Protein AF-A0A938GFX6-F1 (afdb_monomer_lite)

Sequence (170 aa):
MKNITTLAMAAVLGLALCSSANAQGRPGGARGQRPGNIQPPAGAPQHPTDAAPAVGHLTEAYAKVAPFDANKDGQLDATEKEALAKAIVEGTVQAPAHRTPPAGVTLSAEQILGRIAGMYSRVAPYDANHDGVLDETEQAALKSAIENGELPRPGGPRGQRPAGAGGPRR

Secondary structure (DSSP, 8-state):
-----------------------------------------TT-------SHHHHHHHHHHHHHHGGG-SS-SSS--HHHHHHHHHHHHHTSSPPPTT-PPSTT-PPPHHHHHHHHHHHHHHHGGG-SS-SSS--HHHHHHHHHHHHTTSSPPTT--S----TT------

Radius of gyration: 22.43 Å; chains: 1; bounding box: 51×75×41 Å

Foldseek 3Di:
DDDDDDDDDDDDDDDDDDDDDDDDDDDDDDDDDDPDPPPPPPPPPPPLPQCVVVLVLLQVLQLLLLVLPVVLPLAHDPNSLVVVLVCVVVVVRDQRPLDDDDPPDDDDSVNSSVVSRVSSSVLSVLPVVSPSGRDPNSSVVVSVCVSVCVDPRPDDPPDDDPPPPPDDDD

Structure (mmCIF, N/CA/C/O backbone):
data_AF-A0A938GFX6-F1
#
_entry.id   AF-A0A938GFX6-F1
#
loop_
_atom_site.group_PDB
_atom_site.id
_atom_site.type_symbol
_atom_site.label_atom_id
_atom_site.label_alt_id
_atom_site.label_comp_id
_atom_site.label_asym_id
_atom_site.label_entity_id
_atom_site.label_seq_id
_atom_site.pdbx_PDB_ins_code
_atom_site.Cartn_x
_atom_site.Cartn_y
_atom_site.Cartn_z
_atom_site.occupancy
_atom_site.B_iso_or_equiv
_atom_site.auth_seq_id
_atom_site.auth_comp_id
_atom_site.auth_asym_id
_atom_site.auth_atom_id
_atom_site.pdbx_PDB_model_num
ATOM 1 N N . MET A 1 1 ? -21.699 27.248 -7.381 1.00 35.62 1 MET A N 1
ATOM 2 C CA . MET A 1 1 ? -22.321 26.863 -8.665 1.00 35.62 1 MET A CA 1
ATOM 3 C C . MET A 1 1 ? -22.260 25.350 -8.765 1.00 35.62 1 MET A C 1
ATOM 5 O O . MET A 1 1 ? -21.287 24.781 -8.298 1.00 35.62 1 MET A O 1
ATOM 9 N N . LYS A 1 2 ? -23.359 24.777 -9.264 1.00 49.62 2 LYS A N 1
ATOM 10 C CA . LYS A 1 2 ? -23.669 23.386 -9.646 1.00 49.62 2 LYS A CA 1
ATOM 11 C C . LYS A 1 2 ? -22.397 22.602 -10.065 1.00 49.62 2 LYS A C 1
ATOM 13 O O . LYS A 1 2 ? -21.496 23.206 -10.632 1.00 49.62 2 LYS A O 1
ATOM 18 N N . ASN A 1 3 ? -22.235 21.307 -9.779 1.00 47.06 3 ASN A N 1
ATOM 19 C CA . ASN A 1 3 ? -22.993 20.221 -10.411 1.00 47.06 3 ASN A CA 1
ATOM 20 C C . ASN A 1 3 ? -23.005 18.955 -9.536 1.00 47.06 3 ASN A C 1
ATOM 22 O O . ASN A 1 3 ? -21.959 18.424 -9.178 1.00 47.06 3 ASN A O 1
ATOM 26 N N . ILE A 1 4 ? -24.212 18.473 -9.251 1.00 46.50 4 ILE A N 1
ATOM 27 C CA . ILE A 1 4 ? -24.511 17.152 -8.702 1.00 46.50 4 ILE A CA 1
ATOM 28 C C . ILE A 1 4 ? -24.718 16.253 -9.923 1.00 46.50 4 ILE A C 1
ATOM 30 O O . ILE A 1 4 ? -25.663 16.486 -10.676 1.00 46.50 4 ILE A O 1
ATOM 34 N N . THR A 1 5 ? -23.851 15.265 -10.140 1.00 56.38 5 THR A N 1
ATOM 35 C CA . THR A 1 5 ? -24.051 14.256 -11.191 1.00 56.38 5 THR A CA 1
ATOM 36 C C . THR A 1 5 ? -24.347 12.922 -10.527 1.00 56.38 5 THR A C 1
ATOM 38 O O . THR A 1 5 ? -23.470 12.107 -10.269 1.00 56.38 5 THR A O 1
ATOM 41 N N . THR A 1 6 ? -25.622 12.741 -10.204 1.00 46.31 6 THR A N 1
ATOM 42 C CA . THR A 1 6 ? -26.225 11.461 -9.847 1.00 46.31 6 THR A CA 1
ATOM 43 C C . THR A 1 6 ? -26.275 10.595 -11.103 1.00 46.31 6 THR A C 1
ATOM 45 O O . THR A 1 6 ? -26.999 10.931 -12.039 1.00 46.31 6 THR A O 1
ATOM 48 N N . LEU A 1 7 ? -25.544 9.481 -11.130 1.00 49.25 7 LEU A N 1
ATOM 49 C CA . LEU A 1 7 ? -25.765 8.432 -12.121 1.00 49.25 7 LEU A CA 1
ATOM 50 C C . LEU A 1 7 ? -26.108 7.134 -11.393 1.00 49.25 7 LEU A C 1
ATOM 52 O O . LEU A 1 7 ? -25.250 6.424 -10.881 1.00 49.25 7 LEU A O 1
ATOM 56 N N . ALA A 1 8 ? -27.409 6.868 -11.324 1.00 45.00 8 ALA A N 1
ATOM 57 C CA . ALA A 1 8 ? -27.937 5.557 -11.007 1.00 45.00 8 ALA A CA 1
ATOM 58 C C . ALA A 1 8 ? -27.739 4.652 -12.229 1.00 45.00 8 ALA A C 1
ATOM 60 O O . ALA A 1 8 ? -28.220 4.970 -13.317 1.00 45.00 8 ALA A O 1
ATOM 61 N N . MET A 1 9 ? -27.067 3.519 -12.045 1.00 46.03 9 MET A N 1
ATOM 62 C CA . MET A 1 9 ? -27.104 2.400 -12.982 1.00 46.03 9 MET A CA 1
ATOM 63 C C . MET A 1 9 ? -27.523 1.154 -12.212 1.00 46.03 9 MET A C 1
ATOM 65 O O . MET A 1 9 ? -26.892 0.739 -11.243 1.00 46.03 9 MET A O 1
ATOM 69 N N . ALA A 1 10 ? -28.670 0.635 -12.629 1.00 43.28 10 ALA A N 1
ATOM 70 C CA . ALA A 1 10 ? -29.316 -0.555 -12.122 1.00 43.28 10 ALA A CA 1
ATOM 71 C C . ALA A 1 10 ? -28.844 -1.806 -12.876 1.00 43.28 10 ALA A C 1
ATOM 73 O O . ALA A 1 10 ? -28.460 -1.718 -14.040 1.00 43.28 10 ALA A O 1
ATOM 74 N N . ALA A 1 11 ? -29.050 -2.956 -12.222 1.00 43.56 11 ALA A N 1
ATOM 75 C CA . ALA A 1 11 ? -28.996 -4.327 -12.744 1.00 43.56 11 ALA A CA 1
ATOM 76 C C . ALA A 1 11 ? -27.573 -4.838 -13.068 1.00 43.56 11 ALA A C 1
ATOM 78 O O . ALA A 1 11 ? -26.751 -4.138 -13.633 1.00 43.56 11 ALA A O 1
ATOM 79 N N . VAL A 1 12 ? -27.185 -6.066 -12.720 1.00 48.62 12 VAL A N 1
ATOM 80 C CA . VAL A 1 12 ? -27.866 -7.324 -13.044 1.00 48.62 12 VAL A CA 1
ATOM 81 C C . VAL A 1 12 ? -27.578 -8.384 -11.977 1.00 48.62 12 VAL A C 1
ATOM 83 O O . VAL A 1 12 ? -26.441 -8.626 -11.583 1.00 48.62 12 VAL A O 1
ATOM 86 N N . LEU A 1 13 ? -28.655 -9.048 -11.561 1.00 46.44 13 LEU A N 1
ATOM 87 C CA . LEU A 1 13 ? -28.676 -10.287 -10.796 1.00 46.44 13 LEU A CA 1
ATOM 88 C C . LEU A 1 13 ? -28.067 -11.417 -11.653 1.00 46.44 13 LEU A C 1
ATOM 90 O O . LEU A 1 13 ? -28.638 -11.787 -12.677 1.00 46.44 13 LEU A O 1
ATOM 94 N N . GLY A 1 14 ? -26.920 -11.962 -11.247 1.00 42.12 14 GLY A N 1
ATOM 95 C CA . GLY A 1 14 ? -26.244 -13.073 -11.924 1.00 42.12 14 GLY A CA 1
ATOM 96 C C . GLY A 1 14 ? -25.852 -14.158 -10.929 1.00 42.12 14 GLY A C 1
ATOM 97 O O . GLY A 1 14 ? -24.776 -14.120 -10.343 1.00 42.12 14 GLY A O 1
ATOM 98 N N . LEU A 1 15 ? -26.757 -15.112 -10.718 1.00 46.97 15 LEU A N 1
ATOM 99 C CA . LEU A 1 15 ? -26.567 -16.291 -9.880 1.00 46.97 15 LEU A CA 1
ATOM 100 C C . LEU A 1 15 ? -25.673 -17.304 -10.616 1.00 46.97 15 LEU A C 1
ATOM 102 O O . LEU A 1 15 ? -26.042 -17.774 -11.689 1.00 46.97 15 LEU A O 1
ATOM 106 N N . ALA A 1 16 ? -24.536 -17.684 -10.030 1.00 50.09 16 ALA A N 1
ATOM 107 C CA . ALA A 1 16 ? -23.764 -18.844 -10.474 1.00 50.09 16 ALA A CA 1
ATOM 108 C C . ALA A 1 16 ? -23.207 -19.607 -9.262 1.00 50.09 16 ALA A C 1
ATOM 110 O O . ALA A 1 16 ? -22.135 -19.316 -8.736 1.00 50.09 16 ALA A O 1
ATOM 111 N N . LEU A 1 17 ? -23.981 -20.596 -8.814 1.00 49.78 17 LEU A N 1
ATOM 112 C CA . LEU A 1 17 ? -23.532 -21.666 -7.929 1.00 49.78 17 LEU A CA 1
ATOM 113 C C . LEU A 1 17 ? -22.648 -22.627 -8.732 1.00 49.78 17 LEU A C 1
ATOM 115 O O . LEU A 1 17 ? -23.135 -23.273 -9.654 1.00 49.78 17 LEU A O 1
ATOM 119 N N . CYS A 1 18 ? -21.385 -22.775 -8.338 1.00 44.28 18 CYS A N 1
ATOM 120 C CA . CYS A 1 18 ? -20.539 -23.892 -8.757 1.00 44.28 18 CYS A CA 1
ATOM 121 C C . CYS A 1 18 ? -19.829 -24.484 -7.535 1.00 44.28 18 CYS A C 1
ATOM 123 O O . CYS A 1 18 ? -18.706 -24.121 -7.186 1.00 44.28 18 CYS A O 1
ATOM 125 N N . SER A 1 19 ? -20.507 -25.425 -6.880 1.00 45.59 19 SER A N 1
ATOM 126 C CA . SER A 1 19 ? -19.917 -26.339 -5.906 1.00 45.59 19 SER A CA 1
ATOM 127 C C . SER A 1 19 ? -18.958 -27.290 -6.624 1.00 45.59 19 SER A C 1
ATOM 129 O O . SER A 1 19 ? -19.391 -28.147 -7.387 1.00 45.59 19 SER A O 1
ATOM 131 N N . SER A 1 20 ? -17.654 -27.163 -6.375 1.00 55.75 20 SER A N 1
ATOM 132 C CA . SER A 1 20 ? -16.656 -28.122 -6.865 1.00 55.75 20 SER A CA 1
ATOM 133 C C . SER A 1 20 ? -16.143 -28.970 -5.709 1.00 55.75 20 SER A C 1
ATOM 135 O O . SER A 1 20 ? -15.153 -28.641 -5.059 1.00 55.75 20 SER A O 1
ATOM 137 N N . ALA A 1 21 ? -16.835 -30.079 -5.458 1.00 49.75 21 ALA A N 1
ATOM 138 C CA . ALA A 1 21 ? -16.296 -31.187 -4.689 1.00 49.75 21 ALA A CA 1
ATOM 139 C C . ALA A 1 21 ? -15.412 -32.029 -5.620 1.00 49.75 21 ALA A C 1
ATOM 141 O O . ALA A 1 21 ? -15.920 -32.743 -6.477 1.00 49.75 21 ALA A O 1
ATOM 142 N N . ASN A 1 22 ? -14.092 -31.956 -5.450 1.00 48.69 22 ASN A N 1
ATOM 143 C CA . ASN A 1 22 ? -13.164 -32.907 -6.057 1.00 48.69 22 ASN A CA 1
ATOM 144 C C . ASN A 1 22 ? -12.438 -33.670 -4.952 1.00 48.69 22 ASN A C 1
ATOM 146 O O . ASN A 1 22 ? -11.424 -33.231 -4.413 1.00 48.69 22 ASN A O 1
ATOM 150 N N . ALA A 1 23 ? -12.992 -34.836 -4.626 1.00 42.59 23 ALA A N 1
ATOM 151 C CA . ALA A 1 23 ? -12.299 -35.910 -3.940 1.00 42.59 23 ALA A CA 1
ATOM 152 C C . ALA A 1 23 ? -11.777 -36.882 -5.007 1.00 42.59 23 ALA A C 1
ATOM 154 O O . ALA A 1 23 ? -12.547 -37.619 -5.615 1.00 42.59 23 ALA A O 1
ATOM 155 N N . GLN A 1 24 ? -10.465 -36.893 -5.237 1.00 54.06 24 GLN A N 1
ATOM 156 C CA . GLN A 1 24 ? -9.796 -37.980 -5.948 1.00 54.06 24 GLN A CA 1
ATOM 157 C C . GLN A 1 24 ? -8.597 -38.426 -5.120 1.00 54.06 24 GLN A C 1
ATOM 159 O O . GLN A 1 24 ? -7.651 -37.675 -4.881 1.00 54.06 24 GLN A O 1
ATOM 164 N N . GLY A 1 25 ? -8.695 -39.660 -4.629 1.00 40.84 25 GLY A N 1
ATOM 165 C CA . GLY A 1 25 ? -7.652 -40.326 -3.873 1.00 40.84 25 GLY A CA 1
ATOM 166 C C . GLY A 1 25 ? -6.413 -40.594 -4.723 1.00 40.84 25 GLY A C 1
ATOM 167 O O . GLY A 1 25 ? -6.493 -40.843 -5.926 1.00 40.84 25 GLY A O 1
ATOM 168 N N . ARG A 1 26 ? -5.256 -40.602 -4.060 1.00 37.03 26 ARG A N 1
ATOM 169 C CA . ARG A 1 26 ? -4.040 -41.226 -4.575 1.00 37.03 26 ARG A CA 1
ATOM 170 C C . ARG A 1 26 ? -3.508 -42.246 -3.564 1.00 37.03 26 ARG A C 1
ATOM 172 O O . ARG A 1 26 ? -3.417 -41.916 -2.380 1.00 37.03 26 ARG A O 1
ATOM 179 N N . PRO A 1 27 ? -3.180 -43.467 -4.021 1.00 46.59 27 PRO A N 1
ATOM 180 C CA . PRO A 1 27 ? -2.622 -44.532 -3.202 1.00 46.59 27 PRO A CA 1
ATOM 181 C C . PRO A 1 27 ? -1.139 -44.288 -2.892 1.00 46.59 27 PRO A C 1
ATOM 183 O O . PRO A 1 27 ? -0.449 -43.527 -3.571 1.00 46.59 27 PRO A O 1
ATOM 186 N N . GLY A 1 28 ? -0.696 -44.922 -1.808 1.00 45.00 28 GLY A N 1
ATOM 187 C CA . GLY A 1 28 ? 0.551 -44.659 -1.103 1.00 45.00 28 GLY A CA 1
ATOM 188 C C . GLY A 1 28 ? 1.851 -44.924 -1.865 1.00 45.00 28 GLY A C 1
ATOM 189 O O . GLY A 1 28 ? 1.919 -45.692 -2.818 1.00 45.00 28 GLY A O 1
ATOM 190 N N . GLY A 1 29 ? 2.911 -44.304 -1.346 1.00 44.22 29 GLY A N 1
ATOM 191 C CA . GLY A 1 29 ? 4.285 -44.482 -1.791 1.00 44.22 29 GLY A CA 1
ATOM 192 C C . GLY A 1 29 ? 5.273 -44.131 -0.679 1.00 44.22 29 GLY A C 1
ATOM 193 O O . GLY A 1 29 ? 5.461 -42.966 -0.360 1.00 44.22 29 GLY A O 1
ATOM 194 N N . ALA A 1 30 ? 5.852 -45.185 -0.104 1.00 41.91 30 ALA A N 1
ATOM 195 C CA . ALA A 1 30 ? 7.192 -45.316 0.471 1.00 41.91 30 ALA A CA 1
ATOM 196 C C . ALA A 1 30 ? 7.721 -44.297 1.506 1.00 41.91 30 ALA A C 1
ATOM 198 O O . ALA A 1 30 ? 8.041 -43.142 1.241 1.00 41.91 30 ALA A O 1
ATOM 199 N N . ARG A 1 31 ? 7.952 -44.864 2.696 1.00 50.25 31 ARG A N 1
ATOM 200 C CA . ARG A 1 31 ? 8.819 -44.395 3.779 1.00 50.25 31 ARG A CA 1
ATOM 201 C C . ARG A 1 31 ? 10.228 -44.065 3.267 1.00 50.25 31 ARG A C 1
ATOM 203 O O . ARG A 1 31 ? 10.923 -44.949 2.782 1.00 50.25 31 ARG A O 1
ATOM 210 N N . GLY A 1 32 ? 10.673 -42.839 3.519 1.00 46.22 32 GLY A N 1
ATOM 211 C CA . GLY A 1 32 ? 12.083 -42.477 3.631 1.00 46.22 32 GLY A CA 1
ATOM 212 C C . GLY A 1 32 ? 12.279 -41.739 4.950 1.00 46.22 32 GLY A C 1
ATOM 213 O O . GLY A 1 32 ? 11.828 -40.606 5.099 1.00 46.22 32 GLY A O 1
ATOM 214 N N . GLN A 1 33 ? 12.877 -42.409 5.935 1.00 52.38 33 GLN A N 1
ATOM 215 C CA . GLN A 1 33 ? 13.306 -41.807 7.196 1.00 52.38 33 GLN A CA 1
ATOM 216 C C . GLN A 1 33 ? 14.318 -40.699 6.895 1.00 52.38 33 GLN A C 1
ATOM 218 O O . GLN A 1 33 ? 15.372 -40.974 6.326 1.00 52.38 33 GLN A O 1
ATOM 223 N N . ARG A 1 34 ? 14.021 -39.459 7.298 1.00 45.50 34 ARG A N 1
ATOM 224 C CA . ARG A 1 34 ? 15.033 -38.403 7.374 1.00 45.50 34 ARG A CA 1
ATOM 225 C C . ARG A 1 34 ? 15.339 -38.127 8.852 1.00 45.50 34 ARG A C 1
ATOM 227 O O . ARG A 1 34 ? 14.431 -37.716 9.574 1.00 45.50 34 ARG A O 1
ATOM 234 N N . PRO A 1 35 ? 16.569 -38.395 9.321 1.00 48.81 35 PRO A N 1
ATOM 235 C CA . PRO A 1 35 ? 16.984 -38.120 10.690 1.00 48.81 35 PRO A CA 1
ATOM 236 C C . PRO A 1 35 ? 17.223 -36.614 10.874 1.00 48.81 35 PRO A C 1
ATOM 238 O O . PRO A 1 35 ? 17.738 -35.954 9.973 1.00 48.81 35 PRO A O 1
ATOM 241 N N . GLY A 1 36 ? 16.840 -36.087 12.042 1.00 46.88 36 GLY A N 1
ATOM 242 C CA . GLY A 1 36 ? 17.093 -34.696 12.444 1.00 46.88 36 GLY A CA 1
ATOM 243 C C . GLY A 1 36 ? 15.853 -33.900 12.862 1.00 46.88 36 GLY A C 1
ATOM 244 O O . GLY A 1 36 ? 15.744 -32.725 12.532 1.00 46.88 36 GLY A O 1
ATOM 245 N N . ASN A 1 37 ? 14.905 -34.528 13.563 1.00 47.25 37 ASN A N 1
ATOM 246 C CA . ASN A 1 37 ? 13.767 -33.846 14.178 1.00 47.25 37 ASN A CA 1
ATOM 247 C C . ASN A 1 37 ? 14.234 -33.150 15.469 1.00 47.25 37 ASN A C 1
ATOM 249 O O . ASN A 1 37 ? 14.100 -33.701 16.560 1.00 47.25 37 ASN A O 1
ATOM 253 N N . ILE A 1 38 ? 14.810 -31.951 15.351 1.00 54.44 38 ILE A N 1
ATOM 254 C CA . ILE A 1 38 ? 14.874 -31.021 16.483 1.00 54.44 38 ILE A CA 1
ATOM 255 C C . ILE A 1 38 ? 13.453 -30.483 16.629 1.00 54.44 38 ILE A C 1
ATOM 257 O O . ILE A 1 38 ? 13.084 -29.478 16.027 1.00 54.44 38 ILE A O 1
ATOM 261 N N . GLN A 1 39 ? 12.622 -31.236 17.347 1.00 58.38 39 GLN A N 1
ATOM 262 C CA . GLN A 1 39 ? 11.307 -30.789 17.775 1.00 58.38 39 GLN A CA 1
ATOM 263 C C . GLN A 1 39 ? 11.543 -29.533 18.633 1.00 58.38 39 GLN A C 1
ATOM 265 O O . GLN A 1 39 ? 12.177 -29.654 19.685 1.00 58.38 39 GLN A O 1
ATOM 270 N N . PRO A 1 40 ? 11.116 -28.326 18.214 1.00 57.09 40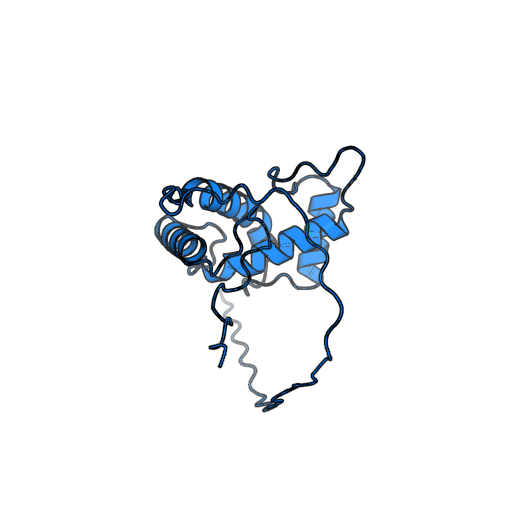 PRO A N 1
ATOM 271 C CA . PRO A 1 40 ? 11.150 -27.187 19.118 1.00 57.09 40 PRO A CA 1
ATOM 272 C C . PRO A 1 40 ? 10.320 -27.554 20.360 1.00 57.09 40 PRO A C 1
ATOM 274 O O . PRO A 1 40 ? 9.279 -28.208 20.213 1.00 57.09 40 PRO A O 1
ATOM 277 N N . PRO A 1 41 ? 10.783 -27.216 21.576 1.00 58.78 41 PRO A N 1
ATOM 278 C CA . PRO A 1 41 ? 10.112 -27.618 22.803 1.00 58.78 41 PRO A CA 1
ATOM 279 C C . PRO A 1 41 ? 8.657 -27.143 22.774 1.00 58.78 41 PRO A C 1
ATOM 281 O O . PRO A 1 41 ? 8.376 -25.967 22.525 1.00 58.78 41 PRO A O 1
ATOM 284 N N . ALA A 1 42 ? 7.731 -28.077 22.995 1.00 53.28 42 ALA A N 1
ATOM 285 C CA . ALA A 1 42 ? 6.318 -27.780 23.173 1.00 53.28 42 ALA A CA 1
ATOM 286 C C . ALA A 1 42 ? 6.186 -26.816 24.362 1.00 53.28 42 ALA A C 1
ATOM 288 O O . ALA A 1 42 ? 6.410 -27.211 25.502 1.00 53.28 42 ALA A O 1
ATOM 289 N N . GLY A 1 43 ? 5.911 -25.540 24.083 1.00 57.12 43 GLY A N 1
ATOM 290 C CA . GLY A 1 43 ? 5.873 -24.482 25.097 1.00 57.12 43 GLY A CA 1
ATOM 291 C C . GLY A 1 43 ? 6.830 -23.314 24.863 1.00 57.12 43 GLY A C 1
ATOM 292 O O . GLY A 1 43 ? 6.842 -22.398 25.680 1.00 57.12 43 GLY A O 1
ATOM 293 N N . ALA A 1 44 ? 7.599 -23.286 23.766 1.00 51.44 44 ALA A N 1
ATOM 294 C CA . ALA A 1 44 ? 8.240 -22.038 23.358 1.00 51.44 44 ALA A CA 1
ATOM 295 C C . ALA A 1 44 ? 7.138 -20.979 23.135 1.00 51.44 44 ALA A C 1
ATOM 297 O O . ALA A 1 44 ? 6.246 -21.226 22.313 1.00 51.44 44 ALA A O 1
ATOM 298 N N . PRO A 1 45 ? 7.147 -19.843 23.862 1.00 48.16 45 PRO A N 1
ATOM 299 C CA . PRO A 1 45 ? 6.172 -18.788 23.656 1.00 48.16 45 PRO A CA 1
ATOM 300 C C . PRO A 1 45 ? 6.261 -18.380 22.191 1.00 48.16 45 PRO A C 1
ATOM 302 O O . PRO A 1 45 ? 7.307 -17.933 21.716 1.00 48.16 45 PRO A O 1
ATOM 305 N N . GLN A 1 46 ? 5.172 -18.592 21.451 1.00 52.81 46 GLN A N 1
ATOM 306 C CA . GLN A 1 46 ? 5.007 -17.943 20.165 1.00 52.81 46 GLN A CA 1
ATOM 307 C C . GLN A 1 46 ? 5.026 -16.461 20.493 1.00 52.81 46 GLN A C 1
ATOM 309 O O . GLN A 1 46 ? 4.052 -15.956 21.045 1.00 52.81 46 GLN A O 1
ATOM 314 N N . HIS A 1 47 ? 6.175 -15.809 20.287 1.00 47.38 47 HIS A N 1
ATOM 315 C CA . HIS A 1 47 ? 6.305 -14.385 20.539 1.00 47.38 47 HIS A CA 1
ATOM 316 C C . HIS A 1 47 ? 5.110 -13.724 19.850 1.00 47.38 47 HIS A C 1
ATOM 318 O O . HIS A 1 47 ? 4.987 -13.907 18.628 1.00 47.38 47 HIS A O 1
ATOM 324 N N . PRO A 1 48 ? 4.213 -13.043 20.596 1.00 54.28 48 PRO A N 1
ATOM 325 C CA . PRO A 1 48 ? 3.205 -12.197 19.988 1.00 54.28 48 PRO A CA 1
ATOM 326 C C . PRO A 1 48 ? 4.002 -11.237 19.123 1.00 54.28 48 PRO A C 1
ATOM 328 O O . PRO A 1 48 ? 4.777 -10.412 19.603 1.00 54.28 48 PRO A O 1
ATOM 331 N N . THR A 1 49 ? 3.986 -11.525 17.831 1.00 61.41 49 THR A N 1
ATOM 332 C CA . THR A 1 49 ? 4.845 -10.853 16.877 1.00 61.41 49 THR A CA 1
ATOM 333 C C . THR A 1 49 ? 4.138 -9.540 16.678 1.00 61.41 49 THR A C 1
ATOM 335 O O . THR A 1 49 ? 3.071 -9.528 16.069 1.00 61.41 49 THR A O 1
ATOM 338 N N . ASP A 1 50 ? 4.659 -8.499 17.321 1.00 80.12 50 ASP A N 1
ATOM 339 C CA . ASP A 1 50 ? 4.038 -7.185 17.356 1.00 80.12 50 ASP A CA 1
ATOM 340 C C . ASP A 1 50 ? 3.659 -6.768 15.930 1.00 80.12 50 ASP A C 1
ATOM 342 O O . ASP A 1 50 ? 4.509 -6.708 15.037 1.00 80.12 50 ASP A O 1
ATOM 346 N N . ALA A 1 51 ? 2.362 -6.575 15.695 1.00 87.44 51 ALA A N 1
ATOM 347 C CA . ALA A 1 51 ? 1.836 -6.189 14.394 1.00 87.44 51 ALA A CA 1
ATOM 348 C C . ALA A 1 51 ? 2.075 -4.699 14.101 1.00 87.44 51 ALA A C 1
ATOM 350 O O . ALA A 1 51 ? 1.991 -4.294 12.943 1.00 87.44 51 ALA A O 1
ATOM 351 N N . ALA A 1 52 ? 2.432 -3.891 15.109 1.00 87.44 52 ALA A N 1
ATOM 352 C CA . ALA A 1 52 ? 2.691 -2.460 14.959 1.00 87.44 52 ALA A CA 1
ATOM 353 C C . ALA A 1 52 ? 3.696 -2.106 13.839 1.00 87.44 52 ALA A C 1
ATOM 355 O O . ALA A 1 52 ? 3.353 -1.283 12.988 1.00 87.44 52 ALA A O 1
ATOM 356 N N . PRO A 1 53 ? 4.891 -2.728 13.736 1.00 88.94 53 PRO A N 1
ATOM 357 C CA . PRO A 1 53 ? 5.811 -2.448 12.630 1.00 88.94 53 PRO A CA 1
ATOM 358 C C . PRO A 1 53 ? 5.234 -2.809 11.254 1.00 88.94 53 PRO A C 1
ATOM 360 O O . PRO A 1 53 ? 5.512 -2.125 10.272 1.00 88.94 53 PRO A O 1
ATOM 363 N N . ALA A 1 54 ? 4.418 -3.864 11.161 1.00 88.69 54 ALA A N 1
ATOM 364 C CA . ALA A 1 54 ? 3.783 -4.238 9.899 1.00 88.69 54 ALA A CA 1
ATOM 365 C C . ALA A 1 54 ? 2.729 -3.206 9.473 1.00 88.69 54 ALA A C 1
ATOM 367 O O . ALA A 1 54 ? 2.683 -2.847 8.299 1.00 88.69 54 ALA A O 1
ATOM 368 N N . VAL A 1 55 ? 1.933 -2.703 10.423 1.00 92.31 55 VAL A N 1
ATOM 369 C CA . VAL A 1 55 ? 0.945 -1.640 10.184 1.00 92.31 55 VAL A CA 1
ATOM 370 C C . VAL A 1 55 ? 1.630 -0.373 9.689 1.00 92.31 55 VAL A C 1
ATOM 372 O O . VAL A 1 55 ? 1.261 0.118 8.632 1.00 92.31 55 VAL A O 1
ATOM 375 N N . GLY A 1 56 ? 2.692 0.091 10.358 1.00 92.00 56 GLY A N 1
ATOM 376 C CA . GLY A 1 56 ? 3.405 1.307 9.944 1.00 92.00 56 GLY A CA 1
ATOM 377 C C . GLY A 1 56 ? 3.916 1.251 8.499 1.00 92.00 56 GLY A C 1
ATOM 378 O O . GLY A 1 56 ? 3.751 2.203 7.738 1.00 92.00 56 GLY A O 1
ATOM 379 N N . HIS A 1 57 ? 4.467 0.108 8.079 1.00 89.81 57 HIS A N 1
ATOM 380 C CA . HIS A 1 57 ? 4.907 -0.089 6.695 1.00 89.81 57 HIS A CA 1
ATOM 381 C C . HIS A 1 57 ? 3.757 -0.123 5.682 1.00 89.81 57 HIS A C 1
ATOM 383 O O . HIS A 1 57 ? 3.911 0.374 4.566 1.00 89.81 57 HIS A O 1
ATOM 389 N N . LEU A 1 58 ? 2.621 -0.722 6.047 1.00 91.62 58 LEU A N 1
ATOM 390 C CA . LEU A 1 58 ? 1.441 -0.763 5.185 1.00 91.62 58 LEU A CA 1
ATOM 391 C C . LEU A 1 58 ? 0.808 0.621 5.053 1.00 91.62 58 LEU A C 1
ATOM 393 O O . LEU A 1 58 ? 0.498 1.008 3.934 1.00 91.62 58 LEU A O 1
ATOM 397 N N . THR A 1 59 ? 0.699 1.383 6.142 1.00 94.12 59 THR A N 1
ATOM 398 C CA . THR A 1 59 ? 0.195 2.763 6.130 1.00 94.12 59 THR A CA 1
ATOM 399 C C . THR A 1 59 ? 1.043 3.660 5.233 1.00 94.12 59 THR A C 1
ATOM 401 O O . THR A 1 59 ? 0.510 4.368 4.382 1.00 94.12 59 THR A O 1
ATOM 404 N N . GLU A 1 60 ? 2.373 3.594 5.355 1.00 93.06 60 GLU A N 1
ATOM 405 C CA . GLU A 1 60 ? 3.273 4.387 4.510 1.00 93.06 60 GLU A CA 1
ATOM 406 C C . GLU A 1 60 ? 3.154 4.004 3.026 1.00 93.06 60 GLU A C 1
ATOM 408 O O . GLU A 1 60 ? 3.152 4.868 2.147 1.00 93.06 60 GLU A O 1
ATOM 413 N N . ALA A 1 61 ? 3.062 2.705 2.728 1.00 92.62 61 ALA A N 1
ATOM 414 C CA . ALA A 1 61 ? 2.887 2.233 1.360 1.00 92.62 61 ALA A CA 1
ATOM 415 C C . ALA A 1 61 ? 1.512 2.620 0.796 1.00 92.62 61 ALA A C 1
ATOM 417 O O . ALA A 1 61 ? 1.432 3.011 -0.364 1.00 92.62 61 ALA A O 1
ATOM 418 N N . TYR A 1 62 ? 0.457 2.542 1.607 1.00 95.00 62 TYR A N 1
ATOM 419 C CA . TYR A 1 62 ? -0.910 2.884 1.225 1.00 95.00 62 TYR A CA 1
ATOM 420 C C . TYR A 1 62 ? -1.022 4.349 0.803 1.00 95.00 62 TYR A C 1
ATOM 422 O O . TYR A 1 62 ? -1.456 4.621 -0.314 1.00 95.00 62 TYR A O 1
ATOM 430 N N . ALA A 1 63 ? -0.510 5.275 1.618 1.00 95.75 63 ALA A N 1
ATOM 431 C CA . ALA A 1 63 ? -0.561 6.711 1.335 1.00 95.75 63 ALA A CA 1
ATOM 432 C C . ALA A 1 63 ? 0.135 7.106 0.016 1.00 95.75 63 ALA A C 1
ATOM 434 O O . ALA A 1 63 ? -0.223 8.097 -0.615 1.00 95.75 63 ALA A O 1
ATOM 435 N N . LYS A 1 64 ? 1.124 6.323 -0.439 1.00 95.44 64 LYS A N 1
ATOM 436 C CA . LYS A 1 64 ? 1.804 6.546 -1.730 1.00 95.44 64 LYS A CA 1
ATOM 437 C C . LYS A 1 64 ? 0.992 6.061 -2.931 1.00 95.44 64 LYS A C 1
ATOM 439 O O . LYS A 1 64 ? 1.264 6.491 -4.046 1.00 95.44 64 LYS A O 1
ATOM 444 N N . VAL A 1 65 ? 0.051 5.144 -2.721 1.00 96.12 65 VAL A N 1
ATOM 445 C CA . VAL A 1 65 ? -0.708 4.464 -3.783 1.00 96.12 65 VAL A CA 1
ATOM 446 C C . VAL A 1 65 ? -2.141 4.980 -3.866 1.00 96.12 65 VAL A C 1
ATOM 448 O O . VAL A 1 65 ? -2.683 5.053 -4.960 1.00 96.12 65 VAL A O 1
ATOM 451 N N . ALA A 1 66 ? -2.729 5.394 -2.743 1.00 97.12 66 ALA A N 1
ATOM 452 C CA . ALA A 1 66 ? -4.092 5.912 -2.680 1.00 97.12 66 ALA A CA 1
ATOM 453 C C . ALA A 1 66 ? -4.395 7.050 -3.678 1.00 97.12 66 ALA A C 1
ATOM 455 O O . ALA A 1 66 ? -5.476 7.030 -4.254 1.00 97.12 66 ALA A O 1
ATOM 456 N N . PRO A 1 67 ? -3.471 7.985 -3.997 1.00 97.69 67 PRO A N 1
ATOM 457 C CA . PRO A 1 67 ? -3.733 9.008 -5.014 1.00 97.69 67 PRO A CA 1
ATOM 458 C C . PRO A 1 67 ? -3.956 8.470 -6.436 1.00 97.69 67 PRO A C 1
ATOM 460 O O . PRO A 1 67 ? -4.389 9.229 -7.300 1.00 97.69 67 PRO A O 1
ATOM 463 N N . PHE A 1 68 ? -3.607 7.205 -6.700 1.00 97.81 68 PHE A N 1
ATOM 464 C CA . PHE A 1 68 ? -3.816 6.557 -7.995 1.00 97.81 68 PHE A CA 1
ATOM 465 C C . PHE A 1 68 ? -5.185 5.882 -8.114 1.00 97.81 68 PHE A C 1
ATOM 467 O O . PHE A 1 68 ? -5.623 5.699 -9.241 1.00 97.81 68 PHE A O 1
ATOM 474 N N . ASP A 1 69 ? -5.842 5.537 -7.001 1.00 97.88 69 ASP A N 1
ATOM 475 C CA . ASP A 1 69 ? -7.233 5.065 -6.983 1.00 97.88 69 ASP A CA 1
ATOM 476 C C . ASP A 1 69 ? -8.157 6.291 -7.060 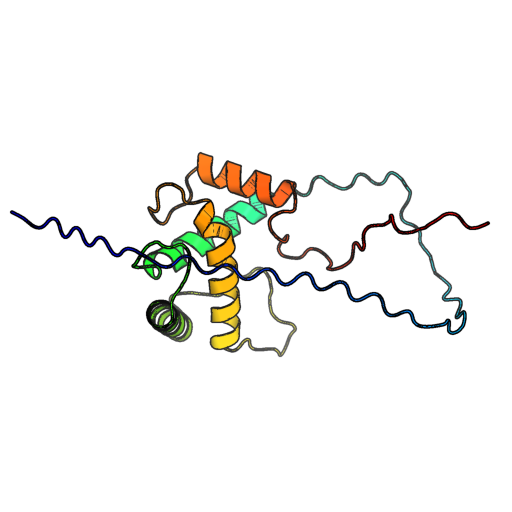1.00 97.88 69 ASP A C 1
ATOM 478 O O . ASP A 1 69 ? -8.562 6.891 -6.060 1.00 97.88 69 ASP A O 1
ATOM 482 N N . ALA A 1 70 ? -8.398 6.746 -8.286 1.00 97.94 70 ALA A N 1
ATOM 483 C CA . ALA A 1 70 ? -9.133 7.971 -8.551 1.00 97.94 70 ALA A CA 1
ATOM 484 C C . ALA A 1 70 ? -10.625 7.800 -8.256 1.00 97.94 70 ALA A C 1
ATOM 486 O O . ALA A 1 70 ? -11.299 8.771 -7.887 1.00 97.94 70 ALA A O 1
ATOM 487 N N . ASN A 1 71 ? -11.144 6.587 -8.448 1.00 96.56 71 ASN A N 1
ATOM 488 C CA . ASN A 1 71 ? -12.551 6.277 -8.240 1.00 96.56 71 ASN A CA 1
ATOM 489 C C . ASN A 1 71 ? -12.867 5.873 -6.779 1.00 96.56 71 ASN A C 1
ATOM 491 O O . ASN A 1 71 ? -14.039 5.908 -6.394 1.00 96.56 71 ASN A O 1
ATOM 495 N N . LYS A 1 72 ? -11.833 5.603 -5.967 1.00 96.50 72 LYS A N 1
ATOM 496 C CA . LYS A 1 72 ? -11.886 5.226 -4.546 1.00 96.50 72 LYS A CA 1
ATOM 497 C C . LYS A 1 72 ? -12.663 3.936 -4.295 1.00 96.50 72 LYS A C 1
ATOM 499 O O . LYS A 1 72 ? -13.361 3.814 -3.286 1.00 96.50 72 LYS A O 1
ATOM 504 N N . ASP A 1 73 ? -12.579 2.982 -5.217 1.00 96.06 73 ASP A N 1
ATOM 505 C CA . ASP A 1 73 ? -13.255 1.688 -5.108 1.00 96.06 73 ASP A CA 1
ATOM 506 C C . ASP A 1 73 ? -12.413 0.621 -4.379 1.00 96.06 73 ASP A C 1
ATOM 508 O O . ASP A 1 73 ? -12.875 -0.505 -4.152 1.00 96.06 73 ASP A O 1
ATOM 512 N N . GLY A 1 74 ? -11.190 0.978 -3.969 1.00 95.12 74 GLY A N 1
ATOM 513 C CA . GLY A 1 74 ? -10.246 0.103 -3.284 1.00 95.12 74 GLY A CA 1
ATOM 514 C C . GLY A 1 74 ? -9.560 -0.902 -4.210 1.00 95.12 74 GLY A C 1
ATOM 515 O O . GLY A 1 74 ? -8.877 -1.833 -3.758 1.00 95.12 74 GLY A O 1
ATOM 516 N N . GLN A 1 75 ? -9.723 -0.747 -5.517 1.00 96.12 75 GLN A N 1
ATOM 517 C CA . GLN A 1 75 ? -9.053 -1.499 -6.557 1.00 96.12 75 GLN A CA 1
ATOM 518 C C . GLN A 1 75 ? -8.371 -0.522 -7.507 1.00 96.12 75 GLN A C 1
ATOM 520 O O . GLN A 1 75 ? -8.776 0.608 -7.681 1.00 96.12 75 GLN A O 1
ATOM 525 N N . LEU A 1 76 ? -7.276 -0.976 -8.113 1.00 96.56 76 LEU A N 1
ATOM 526 C CA . LEU A 1 76 ? -6.652 -0.215 -9.188 1.00 96.56 76 LEU A CA 1
ATOM 527 C C . LEU A 1 76 ? -7.109 -0.820 -10.506 1.00 96.56 76 LEU A C 1
ATOM 529 O O . LEU A 1 76 ? -6.780 -1.982 -10.808 1.00 96.56 76 LEU A O 1
ATOM 533 N N . ASP A 1 77 ? -7.859 -0.057 -11.285 1.00 97.75 77 ASP A N 1
ATOM 534 C CA . ASP A 1 77 ? -8.263 -0.436 -12.629 1.00 97.75 77 ASP A CA 1
ATOM 535 C C . ASP A 1 77 ? -7.078 -0.393 -13.619 1.00 97.75 77 ASP A C 1
ATOM 537 O O . ASP A 1 77 ? -5.915 -0.228 -13.242 1.00 97.75 77 ASP A O 1
ATOM 541 N N . ALA A 1 78 ? -7.333 -0.652 -14.904 1.00 97.50 78 ALA A N 1
ATOM 542 C CA . ALA A 1 78 ? -6.273 -0.678 -15.912 1.00 97.50 78 ALA A CA 1
ATOM 543 C C . ALA A 1 78 ? -5.603 0.695 -16.112 1.00 97.50 78 ALA A C 1
ATOM 545 O O . ALA A 1 78 ? -4.383 0.757 -16.265 1.00 97.50 78 ALA A O 1
ATOM 546 N N . THR A 1 79 ? -6.383 1.776 -16.087 1.00 98.06 79 THR A N 1
ATOM 547 C CA . THR A 1 79 ? -5.906 3.151 -16.263 1.00 98.06 79 THR A CA 1
ATOM 548 C C . THR A 1 79 ? -5.131 3.617 -15.031 1.00 98.06 79 THR A C 1
ATOM 550 O O . THR A 1 79 ? -4.048 4.189 -15.153 1.00 98.06 79 THR A O 1
ATOM 553 N N . GLU A 1 80 ? -5.622 3.303 -13.838 1.00 98.25 80 GLU A N 1
ATOM 554 C CA . GLU A 1 80 ? -4.967 3.632 -12.568 1.00 98.25 80 GLU A CA 1
ATOM 555 C C . GLU A 1 80 ? -3.656 2.853 -12.390 1.00 98.25 80 GLU A C 1
ATOM 557 O O . GLU A 1 80 ? -2.625 3.406 -11.992 1.00 98.25 80 GLU A O 1
ATOM 562 N N . LYS A 1 81 ? -3.643 1.571 -12.783 1.00 97.19 81 LYS A N 1
ATOM 563 C CA . LYS A 1 81 ? -2.420 0.754 -12.836 1.00 97.19 81 LYS A CA 1
ATOM 564 C C . LYS A 1 81 ? -1.392 1.301 -13.815 1.00 97.19 81 LYS A C 1
ATOM 566 O O . LYS A 1 81 ? -0.202 1.221 -13.519 1.00 97.19 81 LYS A O 1
ATOM 571 N N . GLU A 1 82 ? -1.812 1.829 -14.962 1.00 97.19 82 GLU A N 1
ATOM 572 C CA . GLU A 1 82 ? -0.902 2.448 -15.929 1.00 97.19 82 GLU A CA 1
ATOM 573 C C . GLU A 1 82 ? -0.238 3.701 -15.340 1.00 97.19 82 GLU A C 1
ATOM 575 O O . GLU A 1 82 ? 0.986 3.852 -15.416 1.00 97.19 82 GLU A O 1
ATOM 580 N N . ALA A 1 83 ? -1.017 4.554 -14.666 1.00 97.56 83 ALA A N 1
ATOM 581 C CA . ALA A 1 83 ? -0.493 5.724 -13.966 1.00 97.56 83 ALA A CA 1
ATOM 582 C C . ALA A 1 83 ? 0.511 5.331 -12.865 1.00 97.56 83 ALA A C 1
ATOM 584 O O . ALA A 1 83 ? 1.605 5.899 -12.784 1.00 97.56 83 ALA A O 1
ATOM 585 N N . LEU A 1 84 ? 0.190 4.306 -12.071 1.00 96.69 84 LEU A N 1
ATOM 586 C CA . LEU A 1 84 ? 1.090 3.773 -11.047 1.00 96.69 84 LEU A CA 1
ATOM 587 C C . LEU A 1 84 ? 2.354 3.140 -11.653 1.00 96.69 84 LEU A C 1
ATOM 589 O O . LEU A 1 84 ? 3.452 3.324 -11.131 1.00 96.69 84 LEU A O 1
ATOM 593 N N . ALA A 1 85 ? 2.235 2.417 -12.768 1.00 95.94 85 ALA A N 1
ATOM 594 C CA . ALA A 1 85 ? 3.374 1.824 -13.466 1.00 95.94 85 ALA A CA 1
ATOM 595 C C . ALA A 1 85 ? 4.361 2.898 -13.933 1.00 95.94 85 ALA A C 1
ATOM 597 O O . ALA A 1 85 ? 5.570 2.755 -13.743 1.00 95.94 85 ALA A O 1
ATOM 598 N N . LYS A 1 86 ? 3.844 4.000 -14.484 1.00 96.44 86 LYS A N 1
ATOM 599 C CA . LYS A 1 86 ? 4.655 5.153 -14.875 1.00 96.44 86 LYS A CA 1
ATOM 600 C C . LYS A 1 86 ? 5.381 5.760 -13.673 1.00 96.44 86 LYS A C 1
ATOM 602 O O . LYS A 1 86 ? 6.588 5.968 -13.746 1.00 96.44 86 LYS A O 1
ATOM 607 N N . ALA A 1 87 ? 4.688 5.934 -12.549 1.00 96.25 87 ALA A N 1
ATOM 608 C CA . ALA A 1 87 ? 5.282 6.425 -11.306 1.00 96.25 87 ALA A CA 1
ATOM 609 C C . ALA A 1 87 ? 6.400 5.507 -10.762 1.00 96.25 87 ALA A C 1
ATOM 611 O O . ALA A 1 87 ? 7.422 5.981 -10.263 1.00 96.25 87 ALA A O 1
ATOM 612 N N . ILE A 1 88 ? 6.254 4.186 -10.906 1.00 93.88 88 ILE A N 1
ATOM 613 C CA . ILE A 1 88 ? 7.300 3.214 -10.546 1.00 93.88 88 ILE A CA 1
ATOM 614 C C . ILE A 1 88 ? 8.525 3.361 -11.460 1.00 93.88 88 ILE A C 1
ATOM 616 O O . ILE A 1 88 ? 9.654 3.356 -10.973 1.00 93.88 88 ILE A O 1
ATOM 620 N N . VAL A 1 89 ? 8.320 3.505 -12.774 1.00 94.00 89 VAL A N 1
ATOM 621 C CA . VAL A 1 89 ? 9.411 3.683 -13.752 1.00 94.00 89 VAL A CA 1
ATOM 622 C C . VAL A 1 89 ? 10.151 5.004 -13.532 1.00 94.00 89 VAL A C 1
ATOM 624 O O . VAL A 1 89 ? 11.375 5.044 -13.629 1.00 94.00 89 VAL A O 1
ATOM 627 N N . GLU A 1 90 ? 9.426 6.067 -13.189 1.00 94.75 90 GLU A N 1
ATOM 628 C CA . GLU A 1 90 ? 9.988 7.376 -12.834 1.00 94.75 90 GLU A CA 1
ATOM 629 C C . GLU A 1 90 ? 10.663 7.381 -11.449 1.00 94.75 90 GLU A C 1
ATOM 631 O O . GLU A 1 90 ? 11.382 8.321 -11.113 1.00 94.75 90 GLU A O 1
ATOM 636 N N . GLY A 1 91 ? 10.457 6.334 -10.643 1.00 90.94 91 GLY A N 1
ATOM 637 C CA . GLY A 1 91 ? 11.027 6.196 -9.303 1.00 90.94 91 GLY A CA 1
ATOM 638 C C . GLY A 1 91 ? 10.333 7.038 -8.228 1.00 90.94 91 GLY A C 1
ATOM 639 O O . GLY A 1 91 ? 10.854 7.148 -7.116 1.00 90.94 91 GLY A O 1
ATOM 640 N N . THR A 1 92 ? 9.165 7.616 -8.530 1.00 92.00 92 THR A N 1
ATOM 641 C CA . THR A 1 92 ? 8.360 8.389 -7.570 1.00 92.00 92 THR A CA 1
ATOM 642 C C . THR A 1 92 ? 7.661 7.473 -6.566 1.00 92.00 92 THR A C 1
ATOM 644 O O . THR A 1 92 ? 7.565 7.811 -5.386 1.00 92.00 92 THR A O 1
ATOM 647 N N . VAL A 1 93 ? 7.259 6.273 -6.998 1.00 91.44 93 VAL A N 1
ATOM 648 C CA . VAL A 1 93 ? 6.760 5.205 -6.123 1.00 91.44 93 VAL A CA 1
ATOM 649 C C . VAL A 1 93 ? 7.786 4.079 -6.065 1.00 91.44 93 VAL A C 1
ATOM 651 O O . VAL A 1 93 ? 8.058 3.403 -7.055 1.00 91.44 93 VAL A O 1
ATOM 654 N N . GLN A 1 94 ? 8.352 3.852 -4.880 1.00 85.94 94 GLN A N 1
ATOM 655 C CA . GLN A 1 94 ? 9.309 2.771 -4.651 1.00 85.94 94 GLN A CA 1
ATOM 656 C C . GLN A 1 94 ? 8.635 1.560 -4.016 1.00 85.94 94 GLN A C 1
ATOM 658 O O . GLN A 1 94 ? 7.734 1.681 -3.184 1.00 85.94 94 GLN A O 1
ATOM 663 N N . ALA A 1 95 ? 9.119 0.374 -4.384 1.00 78.12 95 ALA A N 1
ATOM 664 C CA . ALA A 1 95 ? 8.700 -0.856 -3.738 1.00 78.12 95 ALA A CA 1
ATOM 66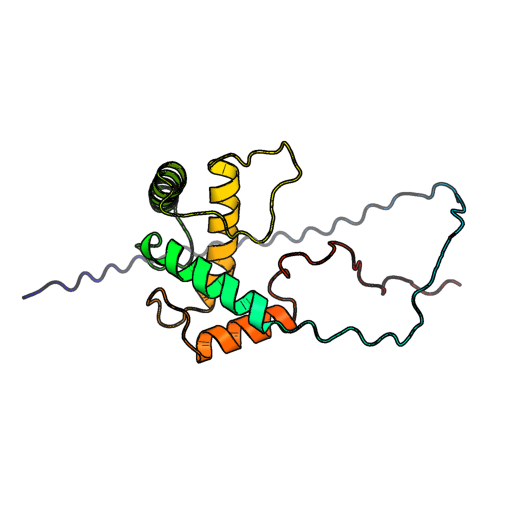5 C C . ALA A 1 95 ? 9.020 -0.792 -2.228 1.00 78.12 95 ALA A C 1
ATOM 667 O O . ALA A 1 95 ? 10.119 -0.373 -1.856 1.00 78.12 95 ALA A O 1
ATOM 668 N N . PRO A 1 96 ? 8.113 -1.258 -1.354 1.00 71.62 96 PRO A N 1
ATOM 669 C CA . PRO A 1 96 ? 8.379 -1.315 0.077 1.00 71.62 96 PRO A CA 1
ATOM 670 C C . PRO A 1 96 ? 9.647 -2.145 0.363 1.00 71.62 96 PRO A C 1
ATOM 672 O O . PRO A 1 96 ? 9.762 -3.292 -0.086 1.00 71.62 96 PRO A O 1
ATOM 675 N N . ALA A 1 97 ? 10.597 -1.573 1.112 1.00 68.38 97 ALA A N 1
ATOM 676 C CA . ALA A 1 97 ? 11.980 -2.058 1.254 1.00 68.38 97 ALA A CA 1
ATOM 677 C C . ALA A 1 97 ? 12.138 -3.448 1.916 1.00 68.38 97 ALA A C 1
ATOM 679 O O . ALA A 1 97 ? 13.230 -4.006 1.968 1.00 68.38 97 ALA A O 1
ATOM 680 N N . HIS A 1 98 ? 11.058 -4.052 2.412 1.00 62.62 98 HIS A N 1
ATOM 681 C CA . HIS A 1 98 ? 11.098 -5.196 3.338 1.00 62.62 98 HIS A CA 1
ATOM 682 C C . HIS A 1 98 ? 11.475 -6.538 2.692 1.00 62.62 98 HIS A C 1
ATOM 684 O O . HIS A 1 98 ? 11.514 -7.567 3.364 1.00 62.62 98 HIS A O 1
ATOM 690 N N . ARG A 1 99 ? 11.721 -6.566 1.380 1.00 64.12 99 ARG A N 1
ATOM 691 C CA . ARG A 1 99 ? 12.374 -7.703 0.729 1.00 64.12 99 ARG A CA 1
ATOM 692 C C . ARG A 1 99 ? 13.343 -7.175 -0.300 1.00 64.12 99 ARG A C 1
ATOM 694 O O . ARG A 1 99 ? 12.963 -7.011 -1.459 1.00 64.12 99 ARG A O 1
ATOM 701 N N . THR A 1 100 ? 14.579 -6.961 0.129 1.00 66.44 100 THR A N 1
ATOM 702 C CA . THR A 1 100 ? 15.710 -6.973 -0.789 1.00 66.44 100 THR A CA 1
ATOM 703 C C . THR A 1 100 ? 15.593 -8.265 -1.597 1.00 66.44 100 THR A C 1
ATOM 705 O O . THR A 1 100 ? 15.538 -9.348 -0.999 1.00 66.44 100 THR A O 1
ATOM 708 N N . PRO A 1 101 ? 15.445 -8.185 -2.927 1.00 71.81 101 PRO A N 1
ATOM 709 C CA . PRO A 1 101 ? 15.477 -9.374 -3.755 1.00 71.81 101 PRO A CA 1
ATOM 710 C C . PRO A 1 101 ? 16.756 -10.170 -3.456 1.00 71.81 101 PRO A C 1
ATOM 712 O O . PRO A 1 101 ? 17.766 -9.569 -3.070 1.00 71.81 101 PRO A O 1
ATOM 715 N N . PRO A 1 102 ? 16.751 -11.503 -3.629 1.00 76.44 102 PRO A N 1
ATOM 716 C CA . PRO A 1 102 ? 17.988 -12.272 -3.619 1.00 76.44 102 PRO A CA 1
ATOM 717 C C . PRO A 1 102 ? 19.030 -11.598 -4.520 1.00 76.44 102 PRO A C 1
ATOM 719 O O . PRO A 1 102 ? 18.679 -11.080 -5.583 1.00 76.44 102 PRO A O 1
ATOM 722 N N . ALA A 1 103 ? 20.293 -11.576 -4.087 1.00 80.12 103 ALA A N 1
ATOM 723 C CA . ALA A 1 103 ? 21.361 -10.912 -4.828 1.00 80.12 103 ALA A CA 1
ATOM 724 C C . ALA A 1 103 ? 21.366 -11.369 -6.299 1.00 80.12 103 ALA A C 1
ATOM 726 O O . ALA A 1 103 ? 21.368 -12.567 -6.581 1.00 80.12 103 ALA A O 1
ATOM 727 N N . GLY A 1 104 ? 21.329 -10.407 -7.226 1.00 82.69 104 GLY A N 1
ATOM 728 C CA . GLY A 1 104 ? 21.272 -10.664 -8.669 1.00 82.69 104 GLY A CA 1
ATOM 729 C C . GLY A 1 104 ? 19.865 -10.764 -9.272 1.00 82.69 104 GLY A C 1
ATOM 730 O O . GLY A 1 104 ? 19.754 -10.923 -10.483 1.00 82.69 104 GLY A O 1
ATOM 731 N N . VAL A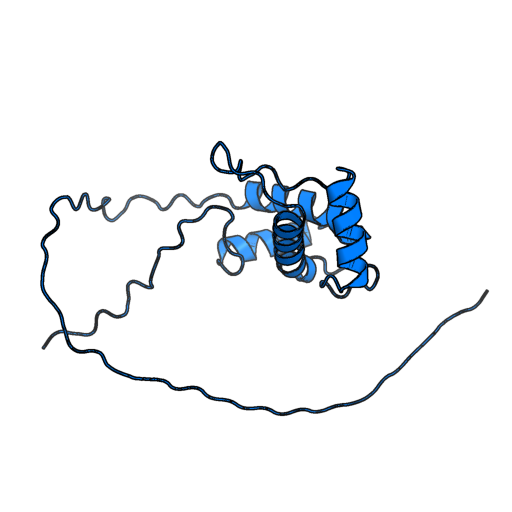 1 105 ? 18.795 -10.635 -8.479 1.00 82.81 105 VAL A N 1
ATOM 732 C CA . VAL A 1 105 ? 17.417 -10.571 -8.992 1.00 82.81 105 VAL A CA 1
ATOM 733 C C . VAL A 1 105 ? 16.940 -9.121 -9.004 1.00 82.81 105 VAL A C 1
ATOM 735 O O . VAL A 1 105 ? 16.640 -8.547 -7.962 1.00 82.81 105 VAL A O 1
ATOM 738 N N . THR A 1 106 ? 16.831 -8.518 -10.183 1.00 82.00 106 THR A N 1
ATOM 739 C CA . THR A 1 106 ? 16.099 -7.258 -10.348 1.00 82.00 106 THR A CA 1
ATOM 740 C C . THR A 1 106 ? 14.617 -7.573 -10.537 1.00 82.00 106 THR A C 1
ATOM 742 O O . THR A 1 106 ? 14.246 -8.412 -11.356 1.00 82.00 106 THR A O 1
ATOM 745 N N . LEU A 1 107 ? 13.750 -6.939 -9.745 1.00 87.38 107 LEU A N 1
ATOM 746 C CA . LEU A 1 107 ? 12.310 -7.028 -9.978 1.00 87.38 107 LEU A CA 1
ATOM 747 C C . LEU A 1 107 ? 11.956 -6.124 -11.157 1.00 87.38 107 LEU A C 1
ATOM 749 O O . LEU A 1 107 ? 12.338 -4.955 -11.180 1.00 87.38 107 LEU A O 1
ATOM 753 N N . SER A 1 108 ? 11.221 -6.664 -12.123 1.00 90.69 108 SER A N 1
ATOM 754 C CA . SER A 1 108 ? 10.639 -5.858 -13.200 1.00 90.69 108 SER A CA 1
ATOM 755 C C . SER A 1 108 ? 9.587 -4.889 -12.646 1.00 90.69 108 SER A C 1
ATOM 757 O O . SER A 1 108 ? 8.961 -5.159 -11.615 1.00 90.69 108 SER A O 1
ATOM 759 N N . ALA A 1 109 ? 9.352 -3.776 -13.348 1.00 89.31 109 ALA A N 1
ATOM 760 C CA . ALA A 1 109 ? 8.311 -2.812 -12.983 1.00 89.31 109 ALA A CA 1
ATOM 761 C C . ALA A 1 109 ? 6.927 -3.477 -12.864 1.00 89.31 109 ALA A C 1
ATOM 763 O O . ALA A 1 109 ? 6.182 -3.182 -11.936 1.00 89.31 109 ALA A O 1
ATOM 764 N N . GLU A 1 110 ? 6.622 -4.446 -13.731 1.00 91.38 110 GLU A N 1
ATOM 765 C CA . GLU A 1 110 ? 5.372 -5.213 -13.704 1.00 91.38 110 GLU A CA 1
ATOM 766 C C . GLU A 1 110 ? 5.229 -6.061 -12.425 1.00 91.38 110 GLU A C 1
ATOM 768 O O . GLU A 1 110 ? 4.169 -6.094 -11.799 1.00 91.38 110 GLU A O 1
ATOM 773 N N . GLN A 1 111 ? 6.314 -6.695 -11.965 1.00 91.50 111 GLN A N 1
ATOM 774 C CA . GLN A 1 111 ? 6.316 -7.438 -10.699 1.00 91.50 111 GLN A CA 1
ATOM 775 C C . GLN A 1 111 ? 6.139 -6.516 -9.487 1.00 91.50 111 GLN A C 1
ATOM 777 O O . GLN A 1 111 ? 5.466 -6.888 -8.521 1.00 91.50 111 GLN A O 1
ATOM 782 N N . ILE A 1 112 ? 6.742 -5.325 -9.525 1.00 91.44 112 ILE A N 1
ATOM 783 C CA . ILE A 1 112 ? 6.572 -4.309 -8.482 1.00 91.44 112 ILE A CA 1
ATOM 784 C C . ILE A 1 112 ? 5.118 -3.827 -8.469 1.00 91.44 112 ILE A C 1
ATOM 786 O O . ILE A 1 112 ? 4.492 -3.846 -7.409 1.00 91.44 112 ILE A O 1
ATOM 790 N N . LEU A 1 113 ? 4.561 -3.494 -9.635 1.00 93.62 113 LEU A N 1
ATOM 791 C CA . LEU A 1 113 ? 3.171 -3.076 -9.804 1.00 93.62 113 LEU A CA 1
ATOM 792 C C . LEU A 1 113 ? 2.202 -4.119 -9.244 1.00 93.62 113 LEU A C 1
ATOM 794 O O . LEU A 1 113 ? 1.369 -3.791 -8.406 1.00 93.62 113 LEU A O 1
ATOM 798 N N . GLY A 1 114 ? 2.345 -5.388 -9.639 1.00 93.00 114 GLY A N 1
ATOM 799 C CA . GLY A 1 114 ? 1.484 -6.465 -9.147 1.00 93.00 114 GLY A CA 1
ATOM 800 C C . GLY A 1 114 ? 1.558 -6.640 -7.627 1.00 93.00 114 GLY A C 1
ATOM 801 O O . GLY A 1 114 ? 0.547 -6.909 -6.975 1.00 93.00 114 GLY A O 1
ATOM 802 N N . ARG A 1 115 ? 2.740 -6.438 -7.032 1.00 90.81 115 ARG A N 1
ATOM 803 C CA . ARG A 1 115 ? 2.922 -6.494 -5.576 1.00 90.81 115 ARG A CA 1
ATOM 804 C C . ARG A 1 115 ? 2.271 -5.311 -4.864 1.00 90.81 115 ARG A C 1
ATOM 806 O O . ARG A 1 115 ? 1.665 -5.522 -3.817 1.00 90.81 115 ARG A O 1
ATOM 813 N N . ILE A 1 116 ? 2.411 -4.103 -5.405 1.00 92.56 116 ILE A N 1
ATOM 814 C CA . ILE A 1 116 ? 1.824 -2.887 -4.838 1.00 92.56 116 ILE A CA 1
ATOM 815 C C . ILE A 1 116 ? 0.300 -2.935 -4.966 1.00 92.56 116 ILE A C 1
ATOM 817 O O . ILE A 1 116 ? -0.381 -2.814 -3.956 1.00 92.56 116 ILE A O 1
ATOM 821 N N . ALA A 1 117 ? -0.237 -3.228 -6.152 1.00 94.12 117 ALA A N 1
ATOM 822 C CA . ALA A 1 117 ? -1.678 -3.356 -6.367 1.00 94.12 117 ALA A CA 1
ATOM 823 C C . ALA A 1 117 ? -2.297 -4.442 -5.469 1.00 94.12 117 ALA A C 1
ATOM 825 O O . ALA A 1 117 ? -3.305 -4.217 -4.809 1.00 94.12 117 ALA A O 1
ATOM 826 N N . GLY A 1 118 ? -1.651 -5.610 -5.363 1.00 92.94 118 GLY A N 1
ATOM 827 C CA . GLY A 1 118 ? -2.123 -6.690 -4.494 1.00 92.94 118 GLY A CA 1
ATOM 828 C C . GLY A 1 118 ? -1.990 -6.411 -2.992 1.00 92.94 118 GLY A C 1
ATOM 829 O O . GLY A 1 118 ? -2.607 -7.121 -2.197 1.00 92.94 118 GLY A O 1
ATOM 830 N N . MET A 1 119 ? -1.166 -5.439 -2.595 1.00 92.88 119 MET A N 1
ATOM 831 C CA . MET A 1 119 ? -1.101 -4.917 -1.228 1.00 92.88 119 MET A CA 1
ATOM 832 C C . MET A 1 119 ? -2.206 -3.880 -1.010 1.00 92.88 119 MET A C 1
ATOM 834 O O . MET A 1 119 ? -2.955 -4.017 -0.049 1.00 92.88 119 MET A O 1
ATOM 838 N N . TYR A 1 120 ? -2.374 -2.944 -1.947 1.00 94.81 120 TYR A N 1
ATOM 839 C CA . TYR A 1 120 ? -3.392 -1.897 -1.906 1.00 94.81 120 TYR A CA 1
ATOM 840 C C . TYR A 1 120 ? -4.801 -2.468 -1.723 1.00 94.81 120 TYR A C 1
ATOM 842 O O . TYR A 1 120 ? -5.444 -2.163 -0.726 1.00 94.81 120 TYR A O 1
ATOM 850 N N . SER A 1 121 ? -5.230 -3.414 -2.568 1.00 95.19 121 SER A N 1
ATOM 851 C CA . SER A 1 121 ? -6.580 -4.001 -2.477 1.00 95.19 121 SER A CA 1
ATOM 852 C C . SER A 1 121 ? -6.868 -4.765 -1.181 1.00 95.19 121 SER A C 1
ATOM 854 O O . SER A 1 121 ? -8.014 -5.091 -0.895 1.00 95.19 121 SER A O 1
ATOM 856 N N . ARG A 1 122 ? -5.840 -5.098 -0.393 1.00 94.94 122 ARG A N 1
ATOM 857 C CA . ARG A 1 122 ? -6.019 -5.713 0.930 1.00 94.94 122 ARG A CA 1
ATOM 858 C C . ARG A 1 122 ? -6.162 -4.684 2.043 1.00 94.94 122 ARG A C 1
ATOM 860 O O . ARG A 1 122 ? -6.708 -5.019 3.084 1.00 94.94 122 ARG A O 1
ATOM 867 N N . VAL A 1 123 ? -5.606 -3.493 1.846 1.00 95.62 123 VAL A N 1
ATOM 868 C CA . VAL A 1 123 ? -5.539 -2.423 2.847 1.00 95.62 123 VAL A CA 1
ATOM 869 C C . VAL A 1 123 ? -6.653 -1.399 2.630 1.00 95.62 123 VAL A C 1
ATOM 871 O O . VAL A 1 123 ? -7.195 -0.901 3.606 1.00 95.62 123 VAL A O 1
ATOM 874 N N . ALA A 1 124 ? -7.061 -1.152 1.384 1.00 97.00 124 ALA A N 1
ATOM 875 C CA . ALA A 1 124 ? -8.113 -0.196 1.043 1.00 97.00 124 ALA A CA 1
ATOM 876 C C . ALA A 1 124 ? -9.448 -0.397 1.790 1.00 97.00 124 ALA A C 1
ATOM 878 O O . ALA A 1 124 ? -10.035 0.603 2.184 1.00 97.00 124 ALA A O 1
ATOM 879 N N . PRO A 1 125 ? -9.917 -1.628 2.096 1.00 97.12 125 PRO A N 1
ATOM 880 C CA . PRO A 1 125 ? -11.137 -1.806 2.893 1.00 97.12 125 PRO A CA 1
ATOM 881 C C . PRO A 1 125 ? -11.070 -1.246 4.325 1.00 97.12 125 PRO A C 1
ATOM 883 O O . PRO A 1 125 ? -12.104 -1.168 4.982 1.00 97.12 125 PRO A O 1
ATOM 886 N N . TYR A 1 126 ? -9.872 -0.922 4.826 1.00 97.50 126 TYR A N 1
ATOM 887 C CA . TYR A 1 126 ? -9.667 -0.341 6.155 1.00 97.50 126 TYR A CA 1
ATOM 888 C C . TYR A 1 126 ? -9.666 1.192 6.143 1.00 97.50 126 TYR A C 1
ATOM 890 O O . TYR A 1 126 ? -9.862 1.765 7.205 1.00 97.50 126 TYR A O 1
ATOM 898 N N . ASP A 1 127 ? -9.472 1.832 4.985 1.00 97.69 127 ASP A N 1
ATOM 899 C CA . ASP A 1 127 ? -9.642 3.279 4.784 1.00 97.69 127 ASP A CA 1
ATOM 900 C C . ASP A 1 127 ? -11.138 3.566 4.600 1.00 97.69 127 ASP A C 1
ATOM 902 O O . ASP A 1 127 ? -11.660 3.640 3.486 1.00 97.69 127 ASP A O 1
ATOM 906 N N . ALA A 1 128 ? -11.860 3.601 5.716 1.00 97.56 128 ALA A N 1
ATOM 907 C CA . ALA A 1 128 ? -13.312 3.689 5.746 1.00 97.56 128 ALA A CA 1
ATOM 908 C C . ALA A 1 128 ? -13.813 5.069 5.308 1.00 97.56 128 ALA A C 1
ATOM 910 O O . ALA A 1 128 ? -14.940 5.196 4.820 1.00 97.56 128 ALA A O 1
ATOM 911 N N . ASN A 1 129 ? -13.003 6.107 5.519 1.00 96.56 129 ASN A N 1
ATOM 912 C CA . ASN A 1 129 ? -13.339 7.470 5.125 1.00 96.56 129 ASN A CA 1
ATOM 913 C C . ASN A 1 129 ? -12.904 7.794 3.672 1.00 96.56 129 ASN A C 1
ATOM 915 O O . ASN A 1 129 ? -13.347 8.805 3.113 1.00 96.56 129 ASN A O 1
ATOM 919 N N . HIS A 1 130 ? -12.116 6.910 3.048 1.00 96.06 130 HIS A N 1
ATOM 920 C CA . HIS A 1 130 ? -11.575 7.018 1.696 1.00 96.06 130 HIS A CA 1
ATOM 921 C C . HIS A 1 130 ? -10.783 8.313 1.463 1.00 96.06 130 HIS A C 1
ATOM 923 O O . HIS A 1 130 ? -10.883 8.935 0.394 1.00 96.06 130 HIS A O 1
ATOM 929 N N . ASP A 1 131 ? -10.030 8.776 2.456 1.00 96.56 131 ASP A N 1
ATOM 930 C CA . ASP A 1 131 ? -9.200 9.978 2.354 1.00 96.56 131 ASP A CA 1
ATOM 931 C C . ASP A 1 131 ? -7.770 9.682 1.866 1.00 96.56 131 ASP A C 1
ATOM 933 O O . ASP A 1 131 ? -7.035 10.608 1.504 1.00 96.56 131 ASP A O 1
ATOM 937 N N . GLY A 1 132 ? -7.412 8.398 1.750 1.00 95.44 132 GLY A N 1
ATOM 938 C CA . GLY A 1 132 ? -6.101 7.938 1.310 1.00 95.44 132 GLY A CA 1
ATOM 939 C C . GLY A 1 132 ? -5.049 7.889 2.421 1.00 95.44 132 GLY A C 1
ATOM 940 O O . GLY A 1 132 ? -3.870 7.659 2.132 1.00 95.44 132 GLY A O 1
ATOM 941 N N . VAL A 1 133 ? -5.443 8.085 3.679 1.00 96.75 133 VAL A N 1
ATOM 942 C CA . VAL A 1 133 ? -4.590 8.065 4.865 1.00 96.75 133 VAL A CA 1
ATOM 943 C C . VAL A 1 133 ? -5.262 7.230 5.947 1.00 96.75 133 VAL A C 1
ATOM 945 O O . VAL A 1 133 ? -6.304 7.588 6.463 1.00 96.75 133 VAL A O 1
ATOM 948 N N . LEU A 1 134 ? -4.604 6.155 6.382 1.00 96.56 134 LEU A N 1
ATOM 949 C CA . LEU A 1 134 ? -5.139 5.370 7.494 1.00 96.56 134 LEU A CA 1
ATOM 950 C C . LEU A 1 134 ? -4.971 6.127 8.811 1.00 96.56 134 LEU A C 1
ATOM 952 O O . LEU A 1 134 ? -3.838 6.308 9.279 1.00 96.56 134 LEU A O 1
ATOM 956 N N . ASP A 1 135 ? -6.077 6.525 9.424 1.00 97.75 135 ASP A N 1
ATOM 957 C CA . ASP A 1 135 ? -6.087 7.138 10.749 1.00 97.75 135 ASP A CA 1
ATOM 958 C C . ASP A 1 135 ? -5.807 6.116 11.873 1.00 97.75 135 ASP A C 1
ATOM 960 O O . ASP A 1 135 ? -5.592 4.927 11.637 1.00 97.75 135 ASP A O 1
ATOM 964 N N . GLU A 1 136 ? -5.749 6.563 13.131 1.00 97.19 136 GLU A N 1
ATOM 965 C CA . GLU A 1 136 ? -5.453 5.679 14.271 1.00 97.19 136 GLU A CA 1
ATOM 966 C C . GLU A 1 136 ? -6.480 4.547 14.448 1.00 97.19 136 GLU A C 1
ATOM 968 O O . GLU A 1 136 ? -6.118 3.430 14.832 1.00 97.19 136 GLU A O 1
ATOM 973 N N . THR A 1 137 ? -7.754 4.815 14.157 1.00 97.94 137 THR A N 1
ATOM 974 C CA . THR A 1 137 ? -8.846 3.840 14.266 1.00 97.94 137 THR A CA 1
ATOM 975 C C . THR A 1 137 ? -8.735 2.800 13.156 1.00 97.94 137 THR A C 1
ATOM 977 O O . THR A 1 137 ? -8.838 1.596 13.405 1.00 97.94 137 THR A O 1
ATOM 980 N N . GLU A 1 138 ? -8.457 3.249 11.939 1.00 98.06 138 GLU A N 1
ATOM 981 C CA . GLU A 1 138 ? -8.280 2.404 10.758 1.00 98.06 138 GLU A CA 1
ATOM 982 C C . GLU A 1 138 ? -7.011 1.549 10.863 1.00 98.06 138 GLU A C 1
ATOM 984 O O . GLU A 1 138 ? -7.024 0.344 10.592 1.00 98.06 138 GLU A O 1
ATOM 989 N N . GLN A 1 139 ? -5.920 2.126 11.372 1.00 96.81 139 GLN A N 1
ATOM 990 C CA . GLN A 1 139 ? -4.696 1.397 11.701 1.00 96.81 139 GLN A CA 1
ATOM 991 C C . GLN A 1 139 ? -4.925 0.338 12.783 1.00 96.81 139 GLN A C 1
ATOM 993 O O . GLN A 1 139 ? -4.356 -0.754 12.695 1.00 96.81 139 GLN A O 1
ATOM 998 N N . ALA A 1 140 ? -5.753 0.618 13.795 1.00 96.25 140 ALA A N 1
ATOM 999 C CA . ALA A 1 140 ? -6.108 -0.368 14.812 1.00 96.25 140 ALA A CA 1
ATOM 1000 C C . ALA A 1 140 ? -6.904 -1.539 14.210 1.00 96.25 140 ALA A C 1
ATOM 1002 O O . ALA A 1 140 ? -6.599 -2.697 14.505 1.00 96.25 140 ALA A O 1
ATOM 1003 N N . ALA A 1 141 ? -7.853 -1.261 13.311 1.00 96.38 141 ALA A N 1
ATOM 1004 C CA . ALA A 1 141 ? -8.582 -2.297 12.580 1.00 96.38 141 ALA A CA 1
ATOM 1005 C C . ALA A 1 141 ? -7.639 -3.148 11.709 1.00 96.38 141 ALA A C 1
ATOM 1007 O O . ALA A 1 141 ? -7.679 -4.382 11.764 1.00 96.38 141 ALA A O 1
ATOM 1008 N N . LEU A 1 142 ? -6.718 -2.502 10.986 1.00 95.44 142 LEU A N 1
ATOM 1009 C CA . LEU A 1 142 ? -5.696 -3.179 10.186 1.00 95.44 142 LEU A CA 1
ATOM 1010 C C . LEU A 1 142 ? -4.781 -4.056 11.057 1.00 95.44 142 LEU A C 1
ATOM 1012 O O . LEU A 1 142 ? -4.460 -5.191 10.693 1.00 95.44 142 LEU A O 1
ATOM 1016 N N . LYS A 1 143 ? -4.385 -3.558 12.234 1.00 94.25 143 LYS A N 1
ATOM 1017 C CA . LYS A 1 143 ? -3.586 -4.304 13.213 1.00 94.25 143 LYS A CA 1
ATOM 1018 C C . LYS A 1 143 ? -4.297 -5.584 13.640 1.00 94.25 143 LYS A C 1
ATOM 1020 O O . LYS A 1 143 ? -3.708 -6.663 13.554 1.00 94.25 143 LYS A O 1
ATOM 1025 N N . SER A 1 144 ? -5.562 -5.478 14.046 1.00 93.50 144 SER A N 1
ATOM 1026 C CA . SER A 1 144 ? -6.366 -6.631 14.455 1.00 93.50 144 SER A CA 1
ATOM 1027 C C . SER A 1 144 ? -6.499 -7.664 13.335 1.00 93.50 144 SER A C 1
ATOM 1029 O O . SER A 1 144 ? -6.377 -8.861 13.591 1.00 93.50 144 SER A O 1
ATOM 1031 N N . ALA A 1 145 ? -6.656 -7.237 12.082 1.00 93.38 145 ALA A N 1
ATOM 1032 C CA . ALA A 1 145 ? -6.712 -8.150 10.941 1.00 93.38 145 ALA A CA 1
ATOM 1033 C C . ALA A 1 145 ? -5.404 -8.932 10.714 1.00 93.38 145 ALA A C 1
ATOM 1035 O O . ALA A 1 145 ? -5.425 -10.124 10.391 1.00 93.38 145 ALA A O 1
ATOM 1036 N N . ILE A 1 146 ? -4.246 -8.297 10.918 1.00 90.88 146 ILE A N 1
ATOM 1037 C CA . ILE A 1 146 ? -2.930 -8.958 10.837 1.00 90.88 146 ILE A CA 1
ATOM 1038 C C . ILE A 1 146 ? -2.744 -9.955 11.990 1.00 90.88 146 ILE A C 1
ATOM 1040 O O . ILE A 1 146 ? -2.197 -11.050 11.795 1.00 90.88 146 ILE A O 1
ATOM 1044 N N . GLU A 1 147 ? -3.190 -9.592 13.192 1.00 89.06 147 GLU A N 1
ATOM 1045 C CA . GLU A 1 147 ? -3.118 -10.442 14.384 1.00 89.06 147 GLU A CA 1
ATOM 1046 C C . GLU A 1 147 ? -4.007 -11.682 14.245 1.00 89.06 147 GLU A C 1
ATOM 1048 O O . GLU A 1 147 ? -3.538 -12.794 14.502 1.00 89.06 147 GLU A O 1
ATOM 1053 N N . ASN A 1 148 ? -5.220 -11.504 13.717 1.00 89.19 148 ASN A N 1
ATOM 1054 C CA . ASN A 1 148 ? -6.173 -12.575 13.417 1.00 89.19 148 ASN A CA 1
ATOM 1055 C C . ASN A 1 148 ? -5.769 -13.430 12.201 1.00 89.19 148 ASN A C 1
ATOM 1057 O O . ASN A 1 148 ? -6.359 -14.482 11.959 1.00 89.19 148 ASN A O 1
ATOM 1061 N N . GLY A 1 149 ? -4.753 -13.006 11.441 1.00 87.50 149 GLY A N 1
ATOM 1062 C CA . GLY A 1 149 ? -4.254 -13.725 10.267 1.00 87.50 149 GLY A CA 1
ATOM 1063 C C . GLY A 1 149 ? -5.131 -13.589 9.019 1.00 87.50 149 GLY A C 1
ATOM 1064 O O . GLY A 1 149 ? -4.941 -14.346 8.068 1.00 87.50 149 GLY A O 1
ATOM 1065 N N . GLU A 1 150 ? -6.058 -12.631 9.003 1.00 88.50 150 GLU A N 1
ATOM 1066 C CA . GLU A 1 150 ? -6.862 -12.278 7.829 1.00 88.50 150 GLU A CA 1
ATOM 1067 C C . GLU A 1 150 ? -5.981 -11.677 6.725 1.00 88.50 150 GLU A C 1
ATOM 1069 O O . GLU A 1 150 ? -6.119 -12.001 5.542 1.00 88.50 150 GLU A O 1
ATOM 1074 N N . LEU A 1 151 ? -4.991 -10.874 7.126 1.00 85.25 151 LEU A N 1
ATOM 1075 C CA . LEU A 1 151 ? -3.959 -10.370 6.232 1.00 85.25 151 LEU A CA 1
ATOM 1076 C C . LEU A 1 151 ? -2.697 -11.235 6.296 1.00 85.25 151 LEU A C 1
ATOM 1078 O O . LEU A 1 151 ? -2.180 -11.521 7.382 1.00 85.25 151 LEU A O 1
ATOM 1082 N N . PRO A 1 152 ? -2.143 -11.650 5.138 1.00 73.81 152 PRO A N 1
ATOM 1083 C CA . PRO A 1 152 ? -0.926 -12.437 5.126 1.00 73.81 152 PRO A CA 1
ATOM 1084 C C . PRO A 1 152 ? 0.210 -11.608 5.709 1.00 73.81 152 PRO A C 1
ATOM 1086 O O . PRO A 1 152 ? 0.559 -10.547 5.191 1.00 73.81 152 PRO A O 1
ATOM 1089 N N . ARG A 1 153 ? 0.833 -12.135 6.763 1.00 69.69 153 ARG A N 1
ATOM 1090 C CA . ARG A 1 153 ? 1.979 -11.474 7.380 1.00 69.69 153 ARG A CA 1
ATOM 1091 C C . ARG A 1 153 ? 3.095 -11.296 6.346 1.00 69.69 153 ARG A C 1
ATOM 1093 O O . ARG A 1 153 ? 3.528 -12.289 5.738 1.00 69.69 153 ARG A O 1
ATOM 1100 N N . PRO A 1 154 ? 3.606 -10.071 6.149 1.00 59.06 154 PRO A N 1
ATOM 1101 C CA . PRO A 1 154 ? 4.747 -9.849 5.277 1.00 59.06 154 PRO A CA 1
ATOM 1102 C C . PRO A 1 154 ? 5.965 -10.583 5.856 1.00 59.06 154 PRO A C 1
ATOM 1104 O O . PRO A 1 154 ? 6.538 -10.167 6.851 1.00 59.06 154 PRO A O 1
ATOM 1107 N N . GLY A 1 155 ? 6.348 -11.717 5.254 1.00 59.50 155 GLY A N 1
ATOM 1108 C CA . GLY A 1 155 ? 7.528 -12.487 5.685 1.00 59.50 155 GLY A CA 1
ATOM 1109 C C . GLY A 1 155 ? 7.261 -13.765 6.483 1.00 59.50 155 GLY A C 1
ATOM 1110 O O . GLY A 1 155 ? 8.216 -14.476 6.776 1.00 59.50 155 GLY A O 1
ATOM 1111 N N . GLY A 1 156 ? 6.006 -14.114 6.778 1.00 54.84 156 GLY A N 1
ATOM 1112 C CA . GLY A 1 156 ? 5.708 -15.379 7.455 1.00 54.84 156 GLY A CA 1
ATOM 1113 C C . GL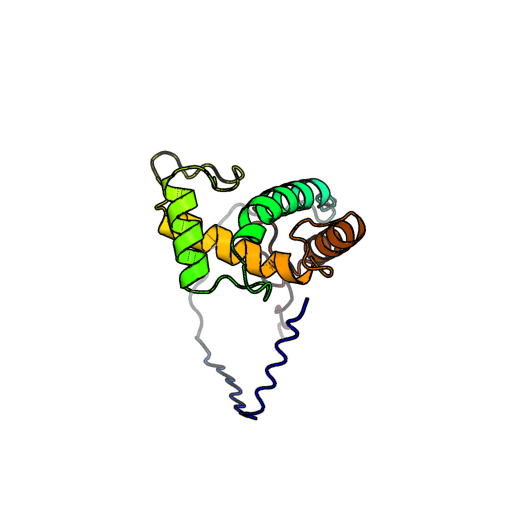Y A 1 156 ? 6.047 -16.602 6.581 1.00 54.84 156 GLY A C 1
ATOM 1114 O O . GLY A 1 156 ? 5.767 -16.579 5.375 1.00 54.84 156 GLY A O 1
ATOM 1115 N N . PRO A 1 157 ? 6.632 -17.682 7.139 1.00 50.56 157 PRO A N 1
ATOM 1116 C CA . PRO A 1 157 ? 6.815 -18.925 6.402 1.00 50.56 157 PRO A CA 1
ATOM 1117 C C . PRO A 1 157 ? 5.449 -19.449 5.940 1.00 50.56 157 PRO A C 1
ATOM 1119 O O . PRO A 1 157 ? 4.574 -19.749 6.752 1.00 50.56 157 PRO A O 1
ATOM 1122 N N . ARG A 1 158 ? 5.266 -19.564 4.615 1.00 52.94 158 ARG A N 1
ATOM 1123 C CA . ARG A 1 158 ? 4.151 -20.289 3.979 1.00 52.94 158 ARG A CA 1
ATOM 1124 C C . ARG A 1 158 ? 4.240 -21.759 4.395 1.00 52.94 158 ARG A C 1
ATOM 1126 O O . ARG A 1 158 ? 4.847 -22.560 3.693 1.00 52.94 158 ARG A O 1
ATOM 1133 N N . GLY A 1 159 ? 3.728 -22.112 5.568 1.00 49.06 159 GLY A N 1
ATOM 1134 C CA . GLY A 1 159 ? 4.031 -23.432 6.107 1.00 49.06 159 GLY A CA 1
ATOM 1135 C C . GLY A 1 159 ? 3.478 -23.744 7.484 1.00 49.06 159 GLY A C 1
ATOM 1136 O O . GLY A 1 159 ? 4.160 -24.407 8.250 1.00 49.06 159 GLY A O 1
ATOM 1137 N N . GLN A 1 160 ? 2.252 -23.342 7.806 1.00 49.72 160 GLN A N 1
ATOM 1138 C CA . GLN A 1 160 ? 1.475 -24.121 8.769 1.00 49.72 160 GLN A CA 1
ATOM 1139 C C . GLN A 1 160 ? 0.252 -24.658 8.040 1.00 49.72 160 GLN A C 1
ATOM 1141 O O . GLN A 1 160 ? -0.804 -24.038 7.981 1.00 49.72 160 GLN A O 1
ATOM 1146 N N . ARG A 1 161 ? 0.433 -25.836 7.423 1.00 53.41 161 ARG A N 1
ATOM 1147 C CA . ARG A 1 161 ? -0.701 -26.730 7.166 1.00 53.41 161 ARG A CA 1
ATOM 1148 C C . ARG A 1 161 ? -1.428 -26.884 8.506 1.00 53.41 161 ARG A C 1
ATOM 1150 O O . ARG A 1 161 ? -0.733 -27.108 9.499 1.00 53.41 161 ARG A O 1
ATOM 1157 N N . PRO A 1 162 ? -2.765 -26.783 8.558 1.00 52.34 162 PRO A N 1
ATOM 1158 C CA . PRO A 1 162 ? -3.500 -27.021 9.790 1.00 52.34 162 PRO A CA 1
ATOM 1159 C C . PRO A 1 162 ? -3.109 -28.398 10.334 1.00 52.34 162 PRO A C 1
ATOM 1161 O O . PRO A 1 162 ? -3.338 -29.432 9.697 1.00 52.34 162 PRO A O 1
ATOM 1164 N N . ALA A 1 163 ? -2.449 -28.399 11.491 1.00 54.34 163 ALA A N 1
ATOM 1165 C CA . ALA A 1 163 ? -2.086 -29.590 12.240 1.00 54.34 163 ALA A CA 1
ATOM 1166 C C . ALA A 1 163 ? -3.366 -30.172 12.859 1.00 54.34 163 ALA A C 1
ATOM 1168 O O . ALA A 1 163 ? -3.630 -30.003 14.039 1.00 54.34 163 ALA A O 1
ATOM 1169 N N . GLY A 1 164 ? -4.225 -30.769 12.033 1.00 53.53 164 GLY A N 1
ATOM 1170 C CA . GLY A 1 164 ? -5.546 -31.216 12.487 1.00 53.53 164 GLY A CA 1
ATOM 1171 C C . GLY A 1 164 ? -6.221 -32.285 11.635 1.00 53.53 164 GLY A C 1
ATOM 1172 O O . GLY A 1 164 ? -7.213 -32.853 12.067 1.00 53.53 164 GLY A O 1
ATOM 1173 N N . ALA A 1 165 ? -5.680 -32.642 10.468 1.00 52.12 165 ALA A N 1
ATOM 1174 C CA . ALA A 1 165 ? -6.213 -33.739 9.652 1.00 52.12 165 ALA A CA 1
ATOM 1175 C C . ALA A 1 165 ? -5.491 -35.076 9.926 1.00 52.12 165 ALA A C 1
ATOM 1177 O O . ALA A 1 165 ? -5.177 -35.834 9.010 1.00 52.12 165 ALA A O 1
ATOM 1178 N N . GLY A 1 166 ? -5.172 -35.347 11.194 1.00 53.22 166 GLY A N 1
ATOM 1179 C CA . GLY A 1 166 ? -4.698 -36.647 11.668 1.00 53.22 166 GLY A CA 1
ATOM 1180 C C . GLY A 1 166 ? -5.871 -37.454 12.211 1.00 53.22 166 GLY A C 1
ATOM 1181 O O . GLY A 1 166 ? -6.059 -37.512 13.420 1.00 53.22 166 GLY A O 1
ATOM 1182 N N . GLY A 1 167 ? -6.686 -38.027 11.321 1.00 56.28 167 GLY A N 1
ATOM 1183 C CA . GLY A 1 167 ? -7.787 -38.911 11.713 1.00 56.28 167 GLY A CA 1
ATOM 1184 C C . GLY A 1 167 ? -7.302 -40.142 12.503 1.00 56.28 167 GLY A C 1
ATOM 1185 O O . GLY A 1 167 ? -6.141 -40.547 12.359 1.00 56.28 167 GLY A O 1
ATOM 1186 N N . PRO A 1 168 ? -8.167 -40.742 13.343 1.00 64.44 168 PRO A N 1
ATOM 1187 C CA . PRO A 1 168 ? -7.793 -41.839 14.227 1.00 64.44 168 PRO A CA 1
ATOM 1188 C C . PRO A 1 168 ? -7.383 -43.073 13.418 1.00 64.44 168 PRO A C 1
ATOM 1190 O O . PRO A 1 168 ? -8.140 -43.575 12.588 1.00 64.44 168 PRO A O 1
ATOM 1193 N N . ARG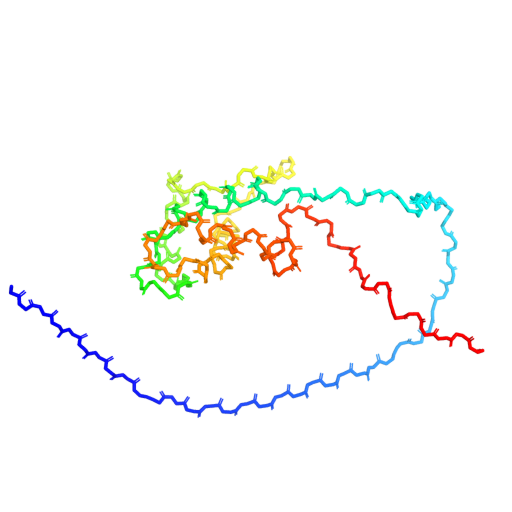 A 1 169 ? -6.175 -43.574 13.689 1.00 53.66 169 ARG A N 1
ATOM 1194 C CA . ARG A 1 169 ? -5.748 -44.902 13.245 1.00 53.66 169 ARG A CA 1
ATOM 1195 C C . ARG A 1 169 ? -6.489 -45.934 14.098 1.00 53.66 169 ARG A C 1
ATOM 1197 O O . ARG A 1 169 ? -6.284 -45.960 15.309 1.00 53.66 169 ARG A O 1
ATOM 1204 N N . ARG A 1 170 ? -7.362 -46.725 13.475 1.00 66.06 170 ARG A N 1
ATOM 1205 C CA . ARG A 1 170 ? -7.765 -48.040 13.986 1.00 66.06 170 ARG A CA 1
ATOM 1206 C C . ARG A 1 170 ? -6.853 -49.095 13.383 1.00 66.06 170 ARG A C 1
ATOM 1208 O O . ARG A 1 170 ? -6.459 -48.899 12.210 1.00 66.06 170 ARG A O 1
#

pLDDT: mean 75.34, std 21.3, range [35.62, 98.25]